Protein AF-A0A3D2MM26-F1 (afdb_monomer)

Mean predicted aligned error: 2.83 Å

Secondary structure (DSSP, 8-state):
-TTTT-EEEEETTTSHHHHHHHHHHHHTT-EEEEE-S-HHHHHHHHHHHGGGT---

Solvent-accessible surf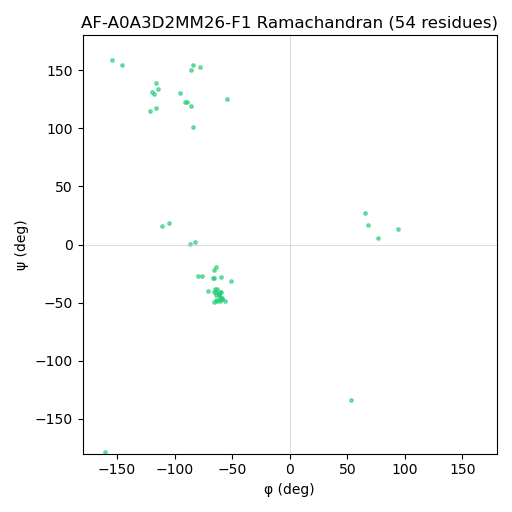ace area (backbone atoms only — not comparable to full-atom values): 3052 Å² total; per-residue (Å²): 110,91,34,58,84,38,78,49,76,34,65,57,15,32,45,75,68,29,29,53,50,47,48,53,40,25,71,22,41,23,43,64,46,76,39,51,91,50,59,68,40,28,54,53,41,50,58,63,34,44,82,56,78,32,83,128

Foldseek 3Di:
DVQAPAEEEFEPCLDDPSLVVQQVNLQVRYAYHYHYPDPVSSVVSQVSSVVSVHHD

pLDDT: mean 93.95, std 8.88, range [53.28, 98.44]

Sequence (56 aa):
MRLKGKVGIVTGASSGIGRAIALLFARQGAKITVADVNREGGEETVSLLGQYGNQV

Radius of gyration: 9.89 Å; Cα contacts (8 Å, |Δi|>4): 103; chains: 1; bounding box: 26×17×21 Å

Structure (mmCIF, N/CA/C/O backbone):
data_AF-A0A3D2MM26-F1
#
_entry.id   AF-A0A3D2MM26-F1
#
loop_
_atom_site.group_PDB
_atom_site.id
_atom_site.type_symbol
_atom_site.label_atom_id
_atom_site.label_alt_id
_atom_site.label_comp_id
_atom_site.label_asym_id
_atom_site.label_entity_id
_atom_site.label_seq_id
_atom_site.pdbx_PDB_ins_code
_atom_site.Cartn_x
_atom_site.Cartn_y
_atom_site.Cartn_z
_atom_site.occupancy
_atom_site.B_iso_or_equiv
_atom_site.auth_seq_id
_atom_site.auth_comp_id
_atom_site.auth_asym_id
_atom_site.auth_atom_id
_atom_site.pdbx_PDB_model_num
ATOM 1 N N . MET A 1 1 ? -14.970 8.759 7.637 1.00 79.75 1 MET A N 1
ATOM 2 C CA . MET A 1 1 ? -14.179 7.584 7.204 1.00 79.75 1 MET A CA 1
ATOM 3 C C . MET A 1 1 ? -15.128 6.503 6.707 1.00 79.75 1 MET A C 1
ATOM 5 O O . MET A 1 1 ? -15.803 5.896 7.529 1.00 79.75 1 MET A O 1
ATOM 9 N N . ARG A 1 2 ? -15.238 6.306 5.383 1.00 95.50 2 ARG A N 1
ATOM 10 C CA . ARG A 1 2 ? -16.224 5.380 4.777 1.00 95.50 2 ARG A CA 1
ATOM 11 C C . ARG A 1 2 ? -15.841 3.900 4.914 1.00 95.50 2 ARG A C 1
ATOM 13 O O . ARG A 1 2 ? -16.725 3.053 4.930 1.00 95.50 2 ARG A O 1
ATOM 20 N N . LEU A 1 3 ? -14.547 3.590 5.013 1.00 96.94 3 LEU A N 1
ATOM 21 C CA . LEU A 1 3 ? -14.028 2.215 5.020 1.00 96.94 3 LEU A CA 1
ATOM 22 C C . LEU A 1 3 ? -13.451 1.795 6.379 1.00 96.94 3 LEU A C 1
ATOM 24 O O . LEU A 1 3 ? -12.736 0.799 6.464 1.00 96.94 3 LEU A O 1
ATOM 28 N N . LYS A 1 4 ? -13.766 2.534 7.449 1.00 95.69 4 LYS A N 1
ATOM 29 C CA . LYS A 1 4 ? -13.259 2.254 8.795 1.00 95.69 4 LYS A CA 1
ATOM 30 C C . LYS A 1 4 ? -13.560 0.809 9.201 1.00 95.69 4 LYS A C 1
ATOM 32 O O . LYS A 1 4 ? -14.714 0.385 9.181 1.00 95.69 4 LYS A O 1
ATOM 37 N N . GLY A 1 5 ? -12.516 0.074 9.583 1.00 93.38 5 GLY A N 1
ATOM 38 C CA . GLY A 1 5 ? -12.627 -1.309 10.058 1.00 93.38 5 GLY A CA 1
ATOM 39 C C . GLY A 1 5 ? -12.854 -2.349 8.957 1.00 93.38 5 GLY A C 1
ATOM 40 O O . GLY A 1 5 ? -13.059 -3.519 9.269 1.00 93.38 5 GLY A O 1
ATOM 41 N N . LYS A 1 6 ? -12.824 -1.955 7.678 1.00 96.88 6 LYS A N 1
ATOM 42 C CA . LYS A 1 6 ? -12.846 -2.899 6.554 1.00 96.88 6 LYS A CA 1
ATOM 43 C C . LYS A 1 6 ? -11.440 -3.410 6.254 1.00 96.88 6 LYS A C 1
ATOM 45 O O . LYS A 1 6 ? -10.457 -2.730 6.534 1.00 96.88 6 LYS A O 1
ATOM 50 N N . VAL A 1 7 ? -11.367 -4.599 5.666 1.00 96.00 7 VAL A N 1
ATOM 51 C CA . VAL A 1 7 ? -10.131 -5.209 5.162 1.00 96.00 7 VAL A CA 1
ATOM 52 C C . VAL A 1 7 ? -10.259 -5.355 3.649 1.00 96.00 7 VAL A C 1
ATOM 54 O O . VAL A 1 7 ? -11.339 -5.702 3.168 1.00 96.00 7 VAL A O 1
ATOM 57 N N . GLY A 1 8 ? -9.194 -5.069 2.903 1.00 95.38 8 GLY A N 1
ATOM 58 C CA . GLY A 1 8 ? -9.168 -5.191 1.446 1.00 95.38 8 GLY A CA 1
ATOM 59 C C . GLY A 1 8 ? -7.805 -5.626 0.915 1.00 95.38 8 GLY A C 1
ATOM 60 O O . GLY A 1 8 ? -6.779 -5.374 1.537 1.00 95.38 8 GLY A O 1
ATOM 61 N N . ILE A 1 9 ? -7.805 -6.261 -0.255 1.00 97.12 9 ILE A N 1
ATOM 62 C CA . ILE A 1 9 ? -6.599 -6.628 -1.003 1.00 97.12 9 ILE A CA 1
ATOM 63 C C . ILE A 1 9 ? -6.604 -5.814 -2.293 1.00 97.12 9 ILE A C 1
ATOM 65 O O . ILE A 1 9 ? -7.636 -5.737 -2.962 1.00 97.12 9 ILE A O 1
ATOM 69 N N . VAL A 1 10 ? -5.470 -5.211 -2.641 1.00 97.62 10 VAL A N 1
ATOM 70 C CA . VAL A 1 10 ? -5.302 -4.507 -3.916 1.00 97.62 10 VAL A CA 1
ATOM 71 C C . VAL A 1 10 ? -4.233 -5.225 -4.729 1.00 97.62 10 VAL A C 1
ATOM 73 O O . VAL A 1 10 ? -3.083 -5.315 -4.301 1.00 97.62 10 VAL A O 1
ATOM 76 N N . THR A 1 11 ? -4.623 -5.755 -5.890 1.00 97.81 11 THR A N 1
ATOM 77 C CA . THR A 1 11 ? -3.711 -6.367 -6.863 1.00 97.81 11 THR A CA 1
ATOM 78 C C . THR A 1 11 ? -3.128 -5.306 -7.798 1.00 97.81 11 THR A C 1
ATOM 80 O O . THR A 1 11 ? -3.769 -4.286 -8.053 1.00 97.81 11 THR A O 1
ATOM 83 N N . GLY A 1 12 ? -1.908 -5.515 -8.303 1.00 97.88 12 GLY A N 1
ATOM 84 C CA . GLY A 1 12 ? -1.232 -4.508 -9.136 1.00 97.88 12 GLY A CA 1
ATOM 85 C C . GLY A 1 12 ? -0.898 -3.231 -8.354 1.00 97.88 12 GLY A C 1
ATOM 86 O O . GLY A 1 12 ? -0.911 -2.128 -8.902 1.00 97.88 12 GLY A O 1
ATOM 87 N N . ALA A 1 13 ? -0.710 -3.362 -7.039 1.00 98.06 13 ALA A N 1
ATOM 88 C CA . ALA A 1 13 ? -0.591 -2.242 -6.116 1.00 98.06 13 ALA A CA 1
ATOM 89 C C . ALA A 1 13 ? 0.833 -1.691 -5.981 1.00 98.06 13 ALA A C 1
ATOM 91 O O . ALA A 1 13 ? 1.025 -0.725 -5.249 1.00 98.06 13 ALA A O 1
ATOM 92 N N . SER A 1 14 ? 1.817 -2.248 -6.691 1.00 98.19 14 SER A N 1
ATOM 93 C CA . SER A 1 14 ? 3.202 -1.772 -6.625 1.00 98.19 14 SER A CA 1
ATOM 94 C C . SER A 1 14 ? 3.384 -0.362 -7.180 1.00 98.19 14 SER A C 1
A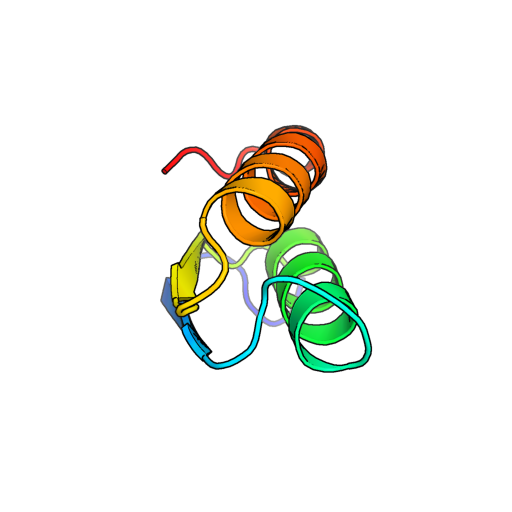TOM 96 O O . SER A 1 14 ? 4.362 0.285 -6.832 1.00 98.19 14 SER A O 1
ATOM 98 N N . SER A 1 15 ? 2.486 0.147 -8.032 1.00 98.31 15 SER A N 1
ATOM 99 C CA . SER A 1 15 ? 2.604 1.483 -8.635 1.00 98.31 15 SER A CA 1
ATOM 100 C C . SER A 1 15 ? 1.263 2.007 -9.173 1.00 98.31 15 SER A C 1
ATOM 102 O O . SER A 1 15 ? 0.215 1.371 -9.025 1.00 98.31 15 SER A O 1
ATOM 104 N N . GLY A 1 16 ? 1.284 3.202 -9.775 1.00 97.94 16 GLY A N 1
ATOM 105 C CA . GLY A 1 16 ? 0.176 3.749 -10.561 1.00 97.94 16 GLY A CA 1
ATOM 106 C C . GLY A 1 16 ? -1.174 3.772 -9.834 1.00 97.94 16 GLY A C 1
ATOM 107 O O . GLY A 1 16 ? -1.281 4.199 -8.682 1.00 97.94 16 GLY A O 1
ATOM 108 N N . ILE A 1 17 ? -2.219 3.318 -10.533 1.00 98.44 17 ILE A N 1
ATOM 109 C CA . ILE A 1 17 ? -3.603 3.335 -10.035 1.00 98.44 17 ILE A CA 1
ATOM 110 C C . ILE A 1 17 ? -3.774 2.400 -8.833 1.00 98.44 17 ILE A C 1
ATOM 112 O O . ILE A 1 17 ? -4.432 2.780 -7.866 1.00 98.44 17 ILE A O 1
ATOM 116 N N . GLY A 1 18 ? -3.164 1.211 -8.852 1.00 98.25 18 GLY A N 1
ATOM 117 C CA . GLY A 1 18 ? -3.266 0.259 -7.744 1.00 98.25 18 GLY A CA 1
ATOM 118 C C . GLY A 1 18 ? -2.720 0.848 -6.442 1.00 98.25 18 GLY A C 1
ATOM 119 O O . GLY A 1 18 ? -3.411 0.838 -5.420 1.00 98.25 18 GLY A O 1
ATOM 120 N N . ARG A 1 19 ? -1.536 1.475 -6.496 1.00 98.06 19 ARG A N 1
ATOM 121 C CA . ARG A 1 19 ? -0.958 2.202 -5.353 1.00 98.06 19 ARG A CA 1
ATOM 122 C C . ARG A 1 19 ? -1.881 3.327 -4.877 1.00 98.06 19 ARG A C 1
ATOM 124 O O . ARG A 1 19 ? -2.153 3.441 -3.683 1.00 98.06 19 ARG A O 1
ATOM 131 N N . ALA A 1 20 ? -2.403 4.139 -5.798 1.00 98.44 20 ALA A N 1
ATOM 132 C CA . ALA A 1 20 ? -3.303 5.241 -5.453 1.00 98.44 20 ALA A CA 1
ATOM 133 C C . ALA A 1 20 ? -4.583 4.756 -4.745 1.00 98.44 20 ALA A C 1
ATOM 135 O O . ALA A 1 20 ? -5.012 5.360 -3.759 1.00 98.44 20 ALA A O 1
ATOM 136 N N . ILE A 1 21 ? -5.165 3.642 -5.202 1.00 98.19 21 ILE A N 1
ATOM 137 C CA . ILE A 1 21 ? -6.335 3.015 -4.574 1.00 98.19 21 ILE A CA 1
ATOM 138 C C . ILE A 1 21 ? -5.995 2.521 -3.166 1.00 98.19 21 ILE A C 1
ATOM 140 O O . ILE A 1 21 ? -6.736 2.821 -2.227 1.00 98.19 21 ILE A O 1
ATOM 144 N N . ALA A 1 22 ? -4.874 1.811 -3.002 1.00 97.75 22 ALA A N 1
ATOM 145 C CA . ALA A 1 22 ? -4.438 1.299 -1.706 1.00 97.75 22 ALA A CA 1
ATOM 146 C C . ALA A 1 22 ? -4.308 2.430 -0.672 1.00 97.75 22 ALA A C 1
ATOM 148 O O . ALA A 1 22 ? -4.891 2.356 0.412 1.00 97.75 22 ALA A O 1
ATOM 149 N N . LEU A 1 23 ? -3.628 3.521 -1.041 1.00 97.12 23 LEU A N 1
ATOM 150 C CA . LEU A 1 23 ? -3.444 4.690 -0.176 1.00 97.12 23 LEU A CA 1
ATOM 151 C C . LEU A 1 23 ? -4.771 5.390 0.141 1.00 97.12 23 LEU A C 1
ATOM 153 O O . LEU A 1 23 ? -5.033 5.737 1.296 1.00 97.12 23 LEU A O 1
ATOM 157 N N . LEU A 1 24 ? -5.643 5.572 -0.856 1.00 97.56 24 LEU A N 1
ATOM 158 C CA . LEU A 1 24 ? -6.953 6.190 -0.651 1.00 97.56 24 LEU A CA 1
ATOM 159 C C . LEU A 1 24 ? -7.814 5.372 0.319 1.00 97.56 24 LEU A C 1
ATOM 161 O O . LEU A 1 24 ? -8.466 5.941 1.199 1.00 97.56 24 LEU A O 1
ATOM 165 N N . PHE A 1 25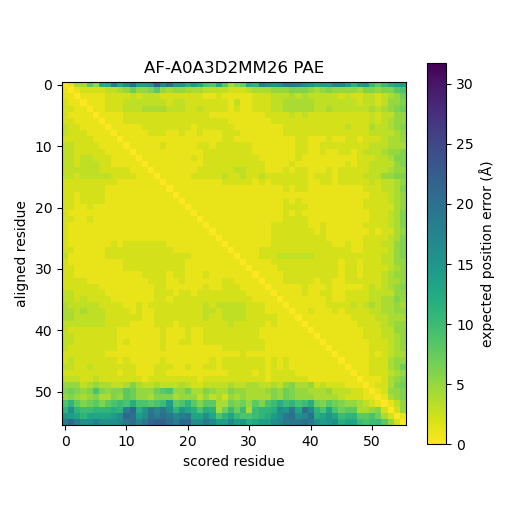 ? -7.825 4.047 0.180 1.00 97.19 25 PHE A N 1
ATOM 166 C CA . PHE A 1 25 ? -8.631 3.180 1.034 1.00 97.19 25 PHE A CA 1
ATOM 167 C C . PHE A 1 25 ? -8.083 3.106 2.458 1.00 97.19 25 PHE A C 1
ATOM 169 O O . PHE A 1 25 ? -8.862 3.202 3.412 1.00 97.19 25 PHE A O 1
ATOM 176 N N . ALA A 1 26 ? -6.760 3.044 2.611 1.00 96.31 26 ALA A N 1
ATOM 177 C CA . ALA A 1 26 ? -6.101 3.142 3.908 1.00 96.31 26 ALA A CA 1
ATOM 178 C C . ALA A 1 26 ? -6.431 4.462 4.618 1.00 96.31 26 ALA A C 1
ATOM 180 O O . ALA A 1 26 ? -6.875 4.456 5.767 1.00 96.31 26 ALA A O 1
ATOM 181 N N . ARG A 1 27 ? -6.366 5.596 3.905 1.00 96.06 27 ARG A N 1
ATOM 182 C CA . ARG A 1 27 ? -6.784 6.911 4.424 1.00 96.06 27 ARG A CA 1
ATOM 183 C C . ARG A 1 27 ? -8.260 6.949 4.847 1.00 96.06 27 ARG A C 1
ATOM 185 O O . ARG A 1 27 ? -8.634 7.712 5.737 1.00 96.06 27 ARG A O 1
ATOM 192 N N . GLN A 1 28 ? -9.117 6.125 4.243 1.00 97.00 28 GLN A N 1
ATOM 193 C CA . GLN A 1 28 ? -10.524 5.972 4.637 1.00 97.00 28 GLN A CA 1
ATOM 194 C C . GLN A 1 28 ? -10.743 5.016 5.824 1.00 97.00 28 GLN A C 1
ATOM 196 O O . GLN A 1 28 ? -11.896 4.836 6.233 1.00 97.00 28 GLN A O 1
ATOM 201 N N . GLY A 1 29 ? -9.671 4.462 6.399 1.00 94.88 29 GLY A N 1
ATOM 202 C CA . GLY A 1 29 ? -9.677 3.614 7.592 1.00 94.88 29 GLY A CA 1
ATOM 203 C C . GLY A 1 29 ? -9.730 2.109 7.313 1.00 94.88 29 GLY A C 1
ATOM 204 O O . GLY A 1 29 ? -10.032 1.346 8.236 1.00 94.88 29 GLY A O 1
ATOM 205 N N . ALA A 1 30 ? -9.490 1.688 6.068 1.00 96.56 30 ALA A N 1
ATOM 206 C CA . ALA A 1 30 ? -9.352 0.276 5.731 1.00 96.56 30 ALA A CA 1
ATOM 207 C C . ALA A 1 30 ? -7.966 -0.257 6.125 1.00 96.56 30 ALA A C 1
ATOM 209 O O . ALA A 1 30 ? -6.986 0.490 6.122 1.00 96.56 30 ALA A O 1
ATOM 210 N N . LYS A 1 31 ? -7.896 -1.562 6.401 1.00 95.81 31 LYS A N 1
ATOM 211 C CA . LYS A 1 31 ? -6.656 -2.343 6.419 1.00 95.81 31 LYS A CA 1
ATOM 212 C C . LYS A 1 31 ? -6.413 -2.926 5.029 1.00 95.81 31 LYS A C 1
ATOM 214 O O . LYS A 1 31 ? -7.292 -3.623 4.521 1.00 95.81 31 LYS A O 1
ATOM 219 N N . ILE A 1 32 ? -5.271 -2.636 4.415 1.00 96.19 32 ILE A N 1
ATOM 220 C CA . ILE A 1 32 ? -4.986 -2.997 3.022 1.00 96.19 32 ILE A CA 1
ATOM 221 C C . ILE A 1 32 ? -3.798 -3.950 2.914 1.00 96.19 32 ILE A C 1
ATOM 223 O O . ILE A 1 32 ? -2.722 -3.661 3.423 1.00 96.19 32 ILE A O 1
ATOM 227 N N . THR A 1 33 ? -3.984 -5.048 2.180 1.00 96.38 33 THR A N 1
ATOM 228 C CA . THR A 1 33 ? -2.904 -5.917 1.701 1.00 96.38 33 THR A CA 1
ATOM 229 C C . THR A 1 33 ? -2.513 -5.520 0.280 1.00 96.38 33 THR A C 1
ATOM 231 O O . THR A 1 33 ? -3.369 -5.400 -0.601 1.00 96.38 33 THR A O 1
ATOM 234 N N . VAL A 1 34 ? -1.213 -5.348 0.054 1.00 97.00 34 VAL A N 1
ATOM 235 C CA . VAL A 1 34 ? -0.613 -5.085 -1.260 1.00 97.00 34 VAL A CA 1
ATOM 236 C C . VAL A 1 34 ? -0.275 -6.424 -1.911 1.00 97.00 34 VAL A C 1
ATOM 238 O O . VAL A 1 34 ? 0.470 -7.212 -1.336 1.00 97.00 34 VAL A O 1
ATOM 241 N N . ALA A 1 35 ? -0.820 -6.688 -3.098 1.00 97.12 35 ALA A N 1
ATOM 242 C CA . ALA A 1 35 ? -0.515 -7.880 -3.882 1.00 97.12 35 ALA A CA 1
ATOM 243 C C . ALA A 1 35 ? 0.043 -7.472 -5.250 1.00 97.12 35 ALA A C 1
ATOM 245 O O . ALA A 1 35 ? -0.643 -6.855 -6.065 1.00 97.12 35 ALA A O 1
ATOM 246 N N . ASP A 1 36 ? 1.299 -7.806 -5.513 1.00 97.81 36 ASP A N 1
ATOM 247 C CA . ASP A 1 36 ? 1.954 -7.498 -6.780 1.00 97.81 36 ASP A CA 1
ATOM 248 C C . ASP A 1 36 ? 3.091 -8.4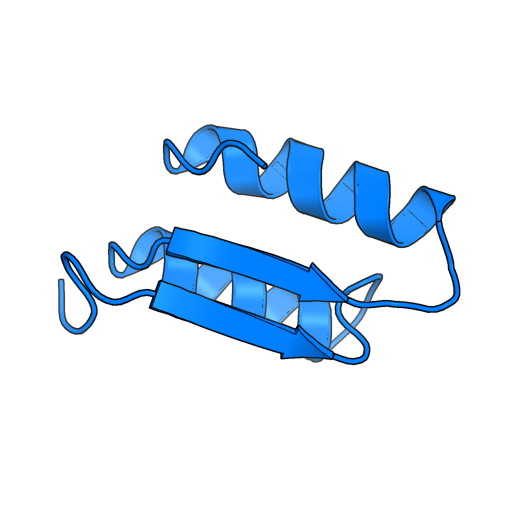88 -7.054 1.00 97.81 36 ASP A C 1
ATOM 250 O O . ASP A 1 36 ? 3.610 -9.119 -6.134 1.00 97.81 36 ASP A O 1
ATOM 254 N N . VAL A 1 37 ? 3.471 -8.616 -8.323 1.00 97.88 37 VAL A N 1
ATOM 255 C CA . VAL A 1 37 ? 4.642 -9.386 -8.756 1.00 97.88 37 VAL A CA 1
ATOM 256 C C . VAL A 1 37 ? 5.938 -8.598 -8.554 1.00 97.88 37 VAL A C 1
ATOM 258 O O . VAL A 1 37 ? 6.993 -9.196 -8.352 1.00 97.88 37 VAL A O 1
ATOM 261 N N . ASN A 1 38 ? 5.874 -7.262 -8.580 1.00 98.00 38 ASN A N 1
ATOM 262 C CA . ASN A 1 38 ? 7.008 -6.401 -8.273 1.00 98.00 38 ASN A CA 1
ATOM 263 C C . ASN A 1 38 ? 7.125 -6.204 -6.756 1.00 98.00 38 ASN A C 1
ATOM 265 O O . ASN A 1 38 ? 6.420 -5.386 -6.158 1.00 98.00 38 ASN A O 1
ATOM 269 N N . ARG A 1 39 ? 8.055 -6.949 -6.152 1.00 96.69 39 ARG A N 1
ATOM 270 C CA . ARG A 1 39 ? 8.317 -6.917 -4.712 1.00 96.69 39 ARG A CA 1
ATOM 271 C C . ARG A 1 39 ? 8.755 -5.540 -4.216 1.00 96.69 39 ARG A C 1
ATOM 273 O O . ARG A 1 39 ? 8.182 -5.055 -3.251 1.00 96.69 39 ARG A O 1
ATOM 280 N N . GLU A 1 40 ? 9.720 -4.908 -4.877 1.00 98.06 40 GLU A N 1
ATOM 281 C CA . GLU A 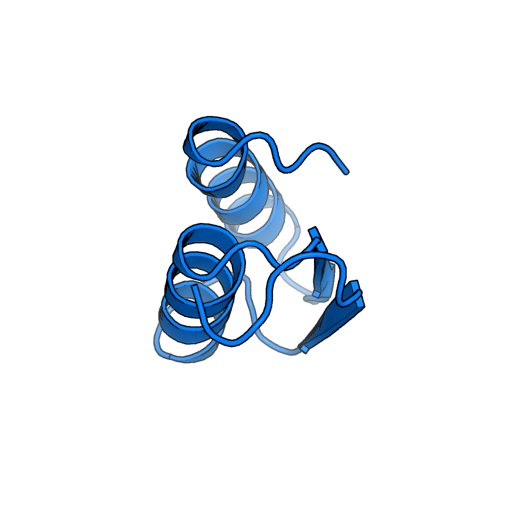1 40 ? 10.290 -3.625 -4.442 1.00 98.06 40 GLU A CA 1
ATOM 282 C C . GLU A 1 40 ? 9.232 -2.512 -4.448 1.00 98.06 40 GLU A C 1
ATOM 284 O O . GLU A 1 40 ? 9.022 -1.837 -3.442 1.00 98.06 40 GLU A O 1
ATOM 289 N N . GLY A 1 41 ? 8.471 -2.381 -5.541 1.00 98.00 41 GLY A N 1
ATOM 290 C CA . GLY A 1 41 ? 7.379 -1.401 -5.603 1.00 98.00 41 GLY A CA 1
ATOM 291 C C . GLY A 1 41 ? 6.232 -1.722 -4.632 1.00 98.00 41 GLY A C 1
ATOM 292 O O . GLY A 1 41 ? 5.539 -0.819 -4.147 1.00 98.00 41 GLY A O 1
ATOM 293 N N . GLY A 1 42 ? 6.030 -3.006 -4.322 1.00 97.38 42 GLY A N 1
ATO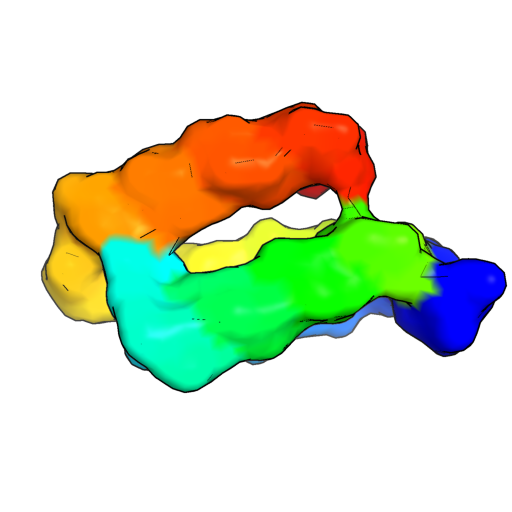M 294 C CA . GLY A 1 42 ? 5.111 -3.454 -3.280 1.00 97.38 42 GLY A CA 1
ATOM 295 C C . GLY A 1 42 ? 5.556 -3.015 -1.881 1.00 97.38 42 GLY A C 1
ATOM 296 O O . GLY A 1 42 ? 4.764 -2.417 -1.155 1.00 97.38 42 GLY A O 1
ATOM 297 N N . GLU A 1 43 ? 6.823 -3.241 -1.528 1.00 96.81 43 GLU A N 1
ATOM 298 C CA . GLU A 1 43 ? 7.431 -2.834 -0.251 1.00 96.81 43 GLU A CA 1
ATO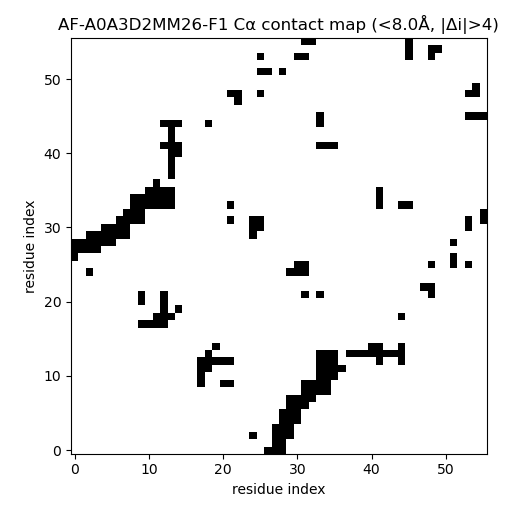M 299 C C . GLU A 1 43 ? 7.441 -1.305 -0.083 1.00 96.81 43 GLU A C 1
ATOM 301 O O . GLU A 1 43 ? 7.129 -0.789 0.996 1.00 96.81 43 GLU A O 1
ATOM 306 N N . GLU A 1 44 ? 7.689 -0.557 -1.161 1.00 97.31 44 GLU A N 1
ATOM 307 C CA . GLU A 1 44 ? 7.536 0.902 -1.170 1.00 97.31 44 GLU A CA 1
ATOM 308 C C . GLU A 1 44 ? 6.086 1.305 -0.854 1.00 97.31 44 GLU A C 1
ATOM 310 O O . GLU A 1 44 ? 5.831 2.166 -0.010 1.00 97.31 44 GLU A O 1
ATOM 315 N N . THR A 1 45 ? 5.107 0.639 -1.473 1.00 97.31 45 THR A N 1
ATOM 316 C CA . THR A 1 45 ? 3.684 0.912 -1.225 1.00 97.31 45 THR A CA 1
ATOM 317 C C . THR A 1 45 ? 3.282 0.587 0.216 1.00 97.31 45 THR A C 1
ATOM 319 O O . THR A 1 45 ? 2.558 1.369 0.833 1.00 97.31 45 THR A O 1
ATOM 322 N N . VAL A 1 46 ? 3.777 -0.514 0.788 1.00 96.56 46 VAL A N 1
ATOM 323 C CA . VAL A 1 46 ? 3.571 -0.859 2.207 1.00 96.56 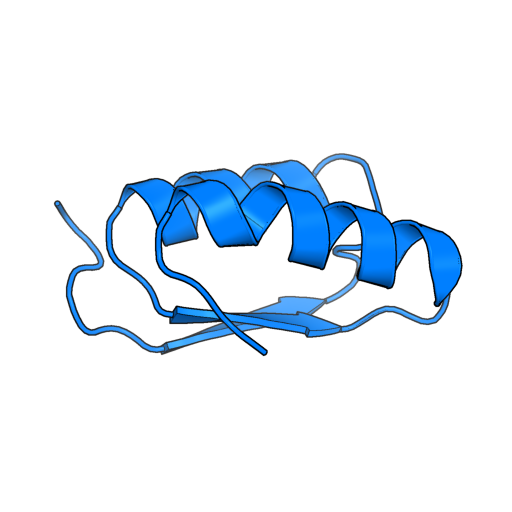46 VAL A CA 1
ATOM 324 C C . VAL A 1 46 ? 4.171 0.210 3.124 1.00 96.56 46 VAL A C 1
ATOM 326 O O . VAL A 1 46 ? 3.514 0.648 4.069 1.00 96.56 46 VAL A O 1
ATOM 329 N N . SER A 1 47 ? 5.368 0.706 2.806 1.00 95.75 47 SER A N 1
ATOM 330 C CA . SER A 1 47 ? 6.017 1.779 3.569 1.00 95.75 47 SER A CA 1
ATOM 331 C C . SER A 1 47 ? 5.181 3.065 3.574 1.00 95.75 47 SER A C 1
ATOM 333 O O . SER A 1 47 ? 5.005 3.698 4.616 1.00 95.75 47 SER A O 1
ATOM 335 N N . LEU A 1 48 ? 4.589 3.422 2.429 1.00 95.94 48 LEU A N 1
ATOM 336 C CA . LEU A 1 48 ? 3.664 4.555 2.316 1.00 95.94 48 LEU A CA 1
ATOM 337 C C . LEU A 1 48 ? 2.373 4.336 3.126 1.00 95.94 48 LEU A C 1
ATOM 339 O O . LEU A 1 48 ? 1.872 5.267 3.758 1.00 95.94 48 LEU A O 1
ATOM 343 N N . LEU A 1 49 ? 1.844 3.108 3.146 1.00 95.44 49 LEU A N 1
ATOM 344 C CA . LEU A 1 49 ? 0.649 2.744 3.916 1.00 95.44 49 LEU A CA 1
ATOM 345 C C . LEU A 1 49 ? 0.861 2.843 5.436 1.00 95.44 49 LEU A C 1
ATOM 347 O O . LEU A 1 49 ? -0.093 3.159 6.155 1.00 95.44 49 LEU A O 1
ATOM 351 N N . GLY A 1 50 ? 2.095 2.656 5.917 1.00 89.69 50 GLY A N 1
ATOM 352 C CA . GLY A 1 50 ? 2.473 2.786 7.331 1.00 89.69 50 GLY A CA 1
ATOM 353 C C . GLY A 1 50 ? 2.018 4.096 7.983 1.00 89.69 50 GLY A C 1
ATOM 354 O O . GLY A 1 50 ? 1.626 4.112 9.151 1.00 89.69 50 GLY A O 1
ATOM 355 N N . GLN A 1 51 ? 1.947 5.180 7.206 1.00 88.31 51 GLN A N 1
ATOM 356 C CA . GLN A 1 51 ? 1.481 6.497 7.663 1.00 88.31 51 GLN 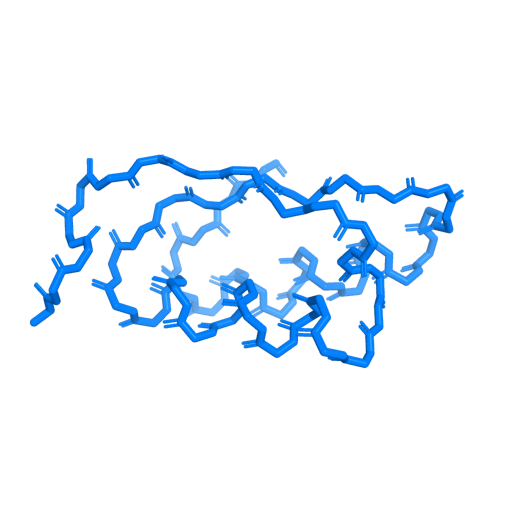A CA 1
ATOM 357 C C . GLN A 1 51 ? 0.003 6.512 8.092 1.00 88.31 51 GLN A C 1
ATOM 359 O O . GLN A 1 51 ? -0.427 7.398 8.829 1.00 88.31 51 GLN A O 1
ATOM 364 N N . TYR A 1 52 ? -0.785 5.528 7.654 1.00 86.50 52 TYR A N 1
ATOM 365 C CA . TYR A 1 52 ? -2.212 5.398 7.956 1.00 86.50 52 TYR A CA 1
ATOM 366 C C . TYR A 1 52 ? -2.502 4.300 8.989 1.00 86.50 52 TYR A C 1
ATOM 368 O O . TYR A 1 52 ? -3.627 3.802 9.054 1.00 86.50 52 TYR A O 1
ATOM 376 N N . GLY A 1 53 ? -1.496 3.873 9.762 1.00 75.69 53 GLY A N 1
ATOM 377 C CA . GLY A 1 53 ? -1.633 2.793 10.748 1.00 75.69 53 GLY A CA 1
ATOM 378 C C . GLY A 1 53 ? -1.878 1.418 10.118 1.00 75.69 53 GLY A C 1
ATOM 379 O O . GLY A 1 53 ? -2.339 0.498 10.793 1.00 75.69 53 GLY A O 1
ATOM 380 N N . ASN A 1 54 ? -1.608 1.288 8.817 1.00 71.50 54 ASN A N 1
ATOM 381 C CA . ASN A 1 54 ? -1.611 0.016 8.118 1.00 71.50 54 ASN A CA 1
ATOM 382 C C . ASN A 1 54 ? -0.231 -0.620 8.292 1.00 71.50 54 ASN A C 1
ATOM 384 O O . ASN A 1 54 ? 0.771 -0.040 7.892 1.00 71.50 54 ASN A O 1
ATOM 388 N N . GLN A 1 55 ? -0.192 -1.799 8.900 1.00 60.62 55 GLN A N 1
ATOM 389 C CA . GLN A 1 55 ? 0.988 -2.656 8.941 1.00 60.62 55 GLN A CA 1
ATOM 390 C C . GLN A 1 55 ? 0.603 -3.975 8.273 1.00 60.62 55 GLN A C 1
ATOM 392 O O . GLN A 1 55 ? -0.469 -4.515 8.572 1.00 60.62 55 GLN A O 1
ATOM 397 N N . VAL A 1 56 ? 1.447 -4.437 7.351 1.00 53.28 56 VAL A N 1
ATOM 398 C CA . VAL A 1 56 ? 1.399 -5.772 6.745 1.00 53.28 56 VAL A CA 1
ATOM 399 C C . VAL A 1 56 ? 2.717 -6.446 7.066 1.00 53.28 56 VAL A C 1
ATOM 401 O O . VAL A 1 56 ? 3.752 -5.783 6.834 1.00 53.28 56 VAL A O 1
#

Nearest PDB structures (foldseek):
  4weo-assembly1_B  TM=9.511E-01  e=1.869E-04  Burkholderia cenocepacia J2315
  1yb1-assembly1_A  TM=9.154E-01  e=1.147E-04  Homo sapiens
  4j2h-assembly1_A  TM=9.341E-01  e=1.230E-04  Sinorhizobium meliloti 1021
  1yb1-assembly1_B  TM=9.182E-01  e=2.470E-04  Homo sapiens
  3r1i-assembly1_B-2  TM=9.330E-01  e=4.315E-04  Mycobacterium marinum M